Protein AF-A0A945ADI9-F1 (afdb_monomer_lite)

Structure (mmCIF, N/CA/C/O backbone):
data_AF-A0A945ADI9-F1
#
_entry.id   AF-A0A945ADI9-F1
#
loop_
_atom_site.group_PDB
_atom_site.id
_atom_site.type_symbol
_atom_site.label_atom_id
_atom_site.label_alt_id
_atom_site.label_comp_id
_atom_site.label_asym_id
_atom_site.label_entity_id
_atom_site.label_seq_id
_atom_site.pdbx_PDB_ins_code
_atom_site.Cartn_x
_atom_site.Cartn_y
_atom_site.Cartn_z
_atom_site.occupancy
_atom_site.B_iso_or_equiv
_atom_site.auth_seq_id
_atom_site.auth_comp_id
_atom_site.auth_asym_id
_atom_site.auth_atom_id
_atom_site.pdbx_PDB_model_num
ATOM 1 N N . MET A 1 1 ? -29.373 53.186 -39.358 1.00 46.53 1 MET A N 1
ATOM 2 C CA . MET A 1 1 ? -29.643 52.635 -38.015 1.00 46.53 1 MET A CA 1
ATOM 3 C C . MET A 1 1 ? -30.069 51.194 -38.205 1.00 46.53 1 MET A C 1
ATOM 5 O O . MET A 1 1 ? -31.131 50.970 -38.764 1.00 46.53 1 MET A O 1
ATOM 9 N N . ALA A 1 2 ? -29.208 50.243 -37.861 1.00 41.69 2 ALA A N 1
ATOM 10 C CA . ALA A 1 2 ? -29.572 48.837 -37.765 1.00 41.69 2 ALA A CA 1
ATOM 11 C C . ALA A 1 2 ? -28.699 48.228 -36.666 1.00 41.69 2 ALA A C 1
ATOM 13 O O . ALA A 1 2 ? -27.479 48.149 -36.809 1.00 41.69 2 ALA A O 1
ATOM 14 N N . ASP A 1 3 ? -29.348 47.918 -35.549 1.00 47.81 3 ASP A N 1
ATOM 15 C CA . ASP A 1 3 ? -28.824 47.193 -34.400 1.00 47.81 3 ASP A CA 1
ATOM 16 C C . ASP A 1 3 ? -28.129 45.891 -34.820 1.00 47.81 3 ASP A C 1
ATOM 18 O O . ASP A 1 3 ? -28.728 45.025 -35.459 1.00 47.81 3 ASP A O 1
ATOM 22 N N . HIS A 1 4 ? -26.869 45.730 -34.417 1.00 47.22 4 HIS A N 1
ATOM 23 C CA . HIS A 1 4 ? -26.206 44.429 -34.401 1.00 47.22 4 HIS A CA 1
ATOM 24 C C . HIS A 1 4 ? -26.460 43.759 -33.043 1.00 47.22 4 HIS A C 1
ATOM 26 O O . HIS A 1 4 ? -26.039 44.309 -32.023 1.00 47.22 4 HIS A O 1
ATOM 32 N N . PRO A 1 5 ? -27.079 42.566 -32.983 1.00 52.75 5 PRO A N 1
ATOM 33 C CA . PRO A 1 5 ? -27.176 41.834 -31.734 1.00 52.75 5 PRO A CA 1
ATOM 34 C C . PRO A 1 5 ? -25.831 41.166 -31.423 1.00 52.75 5 PRO A C 1
ATOM 36 O O . PRO A 1 5 ? -25.271 40.413 -32.222 1.00 52.75 5 PRO A O 1
ATOM 39 N N . ILE A 1 6 ? -25.316 41.453 -30.230 1.00 57.12 6 ILE A N 1
ATOM 40 C CA . ILE A 1 6 ? -24.141 40.817 -29.636 1.00 57.12 6 ILE A CA 1
ATOM 41 C C . ILE A 1 6 ? -24.484 39.340 -29.406 1.00 57.12 6 ILE A C 1
ATOM 43 O O . ILE A 1 6 ? -25.227 39.010 -28.484 1.00 57.12 6 ILE A O 1
ATOM 47 N N . MET A 1 7 ? -23.956 38.436 -30.239 1.00 51.59 7 MET A N 1
ATOM 48 C CA . MET A 1 7 ? -24.021 37.001 -29.954 1.00 51.59 7 MET A CA 1
ATOM 49 C C . MET A 1 7 ? -23.151 36.713 -28.729 1.00 51.59 7 MET A C 1
ATOM 51 O O . MET A 1 7 ? -21.919 36.722 -28.793 1.00 51.59 7 MET A O 1
ATOM 55 N N . SER A 1 8 ? -23.807 36.484 -27.595 1.00 54.66 8 SER A N 1
ATOM 56 C CA . SER A 1 8 ? -23.179 35.999 -26.377 1.00 54.66 8 SER A CA 1
ATOM 57 C C . SER A 1 8 ? -22.519 34.649 -26.664 1.00 54.66 8 SER A C 1
ATOM 59 O O . SER A 1 8 ? -23.162 33.670 -27.042 1.00 54.66 8 SER A O 1
ATOM 61 N N . LYS A 1 9 ? -21.192 34.595 -26.516 1.00 57.75 9 LYS A N 1
ATOM 62 C CA . LYS A 1 9 ? -20.436 33.343 -26.560 1.00 57.75 9 LYS A CA 1
ATOM 63 C C . LYS A 1 9 ? -20.842 32.515 -25.343 1.00 57.75 9 LYS A C 1
ATOM 65 O O . LYS A 1 9 ? -20.362 32.765 -24.242 1.00 57.75 9 LYS A O 1
ATOM 70 N N . ILE A 1 10 ? -21.745 31.558 -25.535 1.00 61.31 10 ILE A N 1
ATOM 71 C CA . ILE A 1 10 ? -22.061 30.552 -24.519 1.00 61.31 10 ILE A CA 1
ATOM 72 C C . ILE A 1 10 ? -20.763 29.770 -24.260 1.00 61.31 10 ILE A C 1
ATOM 74 O O . ILE A 1 10 ? -20.208 29.208 -25.210 1.00 61.31 10 ILE A O 1
ATOM 78 N N . PRO A 1 11 ? -20.229 29.730 -23.025 1.00 57.66 11 PRO A N 1
ATOM 79 C CA . PRO A 1 11 ? -19.068 28.908 -22.737 1.00 57.66 11 PRO A CA 1
ATOM 80 C C . PRO A 1 11 ? -19.504 27.445 -22.831 1.00 57.66 11 PRO A C 1
ATOM 82 O O . PRO A 1 11 ? -20.253 26.949 -21.990 1.00 57.66 11 PRO A O 1
ATOM 85 N N . LEU A 1 12 ? -19.061 26.758 -23.885 1.00 59.19 12 LEU A N 1
ATOM 86 C CA . LEU A 1 12 ? -19.217 25.315 -24.019 1.00 59.19 12 LEU A CA 1
ATOM 87 C C . LEU A 1 12 ? -18.437 24.659 -22.878 1.00 59.19 12 LEU A C 1
ATOM 89 O O . LEU A 1 12 ? -17.208 24.580 -22.911 1.00 59.19 12 LEU A O 1
ATOM 93 N N . LYS A 1 13 ? -19.157 24.231 -21.836 1.00 60.00 13 LYS A N 1
ATOM 94 C CA . LYS A 1 13 ? -18.590 23.403 -20.773 1.00 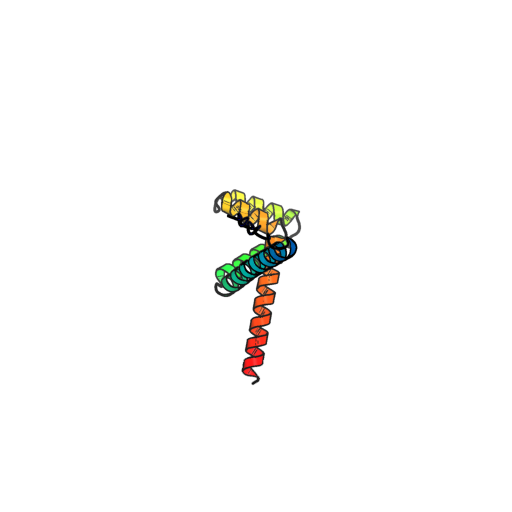60.00 13 LYS A CA 1
ATOM 95 C C . LYS A 1 13 ? -18.016 22.148 -21.446 1.00 60.00 13 LYS A C 1
ATOM 97 O O . LYS A 1 13 ? -18.730 21.538 -22.246 1.00 60.00 13 LYS A O 1
ATOM 102 N N . PRO A 1 14 ? -16.745 21.786 -21.194 1.00 62.12 14 PRO A N 1
ATOM 103 C CA . PRO A 1 14 ? -16.162 20.598 -21.799 1.00 62.12 14 PRO A CA 1
ATOM 104 C C . PRO A 1 14 ? -17.040 19.378 -21.485 1.00 62.12 14 PRO A C 1
ATOM 106 O O . PRO A 1 14 ? -17.615 19.314 -20.393 1.00 62.12 14 PRO A O 1
ATOM 109 N N . PRO A 1 15 ? -17.179 18.432 -22.432 1.00 64.31 15 PRO A N 1
ATOM 110 C CA . PRO A 1 15 ? -18.014 17.256 -22.231 1.00 64.31 15 PRO A CA 1
ATOM 111 C C . PRO A 1 15 ? -17.558 16.528 -20.966 1.00 64.31 15 PRO A C 1
ATOM 113 O O . PRO A 1 15 ? -16.359 16.341 -20.752 1.00 64.31 15 PRO A O 1
ATOM 116 N N . THR A 1 16 ? -18.513 16.141 -20.120 1.00 73.12 16 THR A N 1
ATOM 117 C CA . THR A 1 16 ? -18.281 15.595 -18.771 1.00 73.12 16 THR A CA 1
ATOM 118 C C . THR A 1 16 ? -17.240 14.472 -18.782 1.00 73.12 16 THR A C 1
ATOM 120 O O . THR A 1 16 ? -16.277 14.523 -18.027 1.00 73.12 16 THR A O 1
ATOM 123 N N . PHE A 1 17 ? -17.318 13.588 -19.782 1.00 73.19 17 PHE A N 1
ATOM 124 C CA . PHE A 1 17 ? -16.363 12.504 -20.023 1.00 73.19 17 PHE A CA 1
ATOM 125 C C . PHE A 1 17 ? -14.893 12.956 -20.125 1.00 73.19 17 PHE A C 1
ATOM 127 O O . PHE A 1 17 ? -14.008 12.332 -19.549 1.00 73.19 17 PHE A O 1
ATOM 134 N N . MET A 1 18 ? -14.599 14.056 -20.831 1.00 73.38 18 MET A N 1
ATOM 135 C CA . MET A 1 18 ? -13.223 14.568 -20.937 1.00 73.38 18 MET A CA 1
ATOM 136 C C . MET A 1 18 ? -12.705 15.129 -19.610 1.00 73.38 18 MET A C 1
ATOM 138 O O . MET A 1 18 ? -11.494 15.160 -19.387 1.00 73.38 18 MET A O 1
ATOM 142 N N . THR A 1 19 ? -13.610 15.594 -18.749 1.00 75.75 19 THR A N 1
ATOM 143 C CA . THR A 1 19 ? -13.265 16.078 -17.409 1.00 75.75 19 THR A CA 1
ATOM 144 C C . THR A 1 19 ? -12.967 14.891 -16.492 1.00 75.75 19 THR A C 1
ATOM 146 O O . THR A 1 19 ? -11.912 14.873 -15.866 1.00 75.75 19 THR A O 1
ATOM 149 N N . ASP A 1 20 ? -13.799 13.847 -16.535 1.00 82.94 20 ASP A N 1
ATOM 150 C CA . ASP A 1 20 ? -13.620 12.622 -15.742 1.00 82.94 20 ASP A CA 1
ATOM 151 C C . ASP A 1 20 ? -12.306 11.899 -16.085 1.00 82.94 20 ASP A C 1
ATOM 153 O O . ASP A 1 20 ? -11.51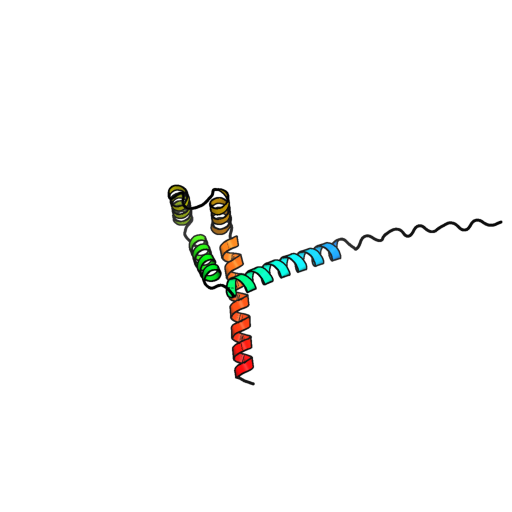2 11.578 -15.200 1.00 82.94 20 ASP A O 1
ATOM 157 N N . VAL A 1 21 ? -12.006 11.736 -17.381 1.00 84.62 21 VAL A N 1
ATOM 158 C CA . VAL A 1 21 ? -10.747 11.120 -17.839 1.00 84.62 21 VAL A CA 1
ATOM 159 C C . VAL A 1 21 ? -9.530 11.937 -17.397 1.00 84.62 21 VAL A C 1
ATOM 161 O O . VAL A 1 21 ? -8.511 11.374 -16.995 1.00 84.62 21 VAL A O 1
ATOM 164 N N . ARG A 1 22 ? -9.606 13.271 -17.455 1.00 84.81 22 ARG A N 1
ATOM 165 C CA . ARG A 1 22 ? -8.515 14.146 -17.003 1.00 84.81 22 ARG A CA 1
ATOM 166 C C . ARG A 1 22 ? -8.258 13.978 -15.508 1.00 84.81 22 ARG A C 1
ATOM 168 O O . ARG A 1 22 ? -7.097 13.882 -15.106 1.00 84.81 22 ARG A O 1
ATOM 175 N N . ASP A 1 23 ? -9.316 13.952 -14.708 1.00 86.94 23 ASP A N 1
ATOM 176 C CA . ASP A 1 23 ? -9.213 13.812 -13.259 1.00 86.94 23 ASP A CA 1
ATOM 177 C C . ASP A 1 23 ? -8.662 12.432 -12.876 1.00 86.94 23 ASP A C 1
ATOM 179 O O . ASP A 1 23 ? -7.784 12.337 -12.015 1.00 86.94 23 ASP A O 1
ATOM 183 N N . ASP A 1 24 ? -9.063 11.376 -13.586 1.00 87.00 24 ASP A N 1
ATOM 184 C CA . ASP A 1 24 ? -8.491 10.035 -13.433 1.00 87.00 24 ASP A CA 1
ATOM 185 C C . ASP A 1 24 ? -6.999 9.989 -13.755 1.00 87.00 24 ASP A C 1
ATOM 187 O O . ASP A 1 24 ? -6.208 9.428 -12.992 1.00 87.00 24 ASP A O 1
ATOM 191 N N . LEU A 1 25 ? -6.584 10.601 -14.866 1.00 83.50 25 LEU A N 1
ATOM 192 C CA . LEU A 1 25 ? -5.171 10.676 -15.238 1.00 83.50 25 LEU A CA 1
ATOM 193 C C . LEU A 1 25 ? -4.358 11.464 -14.208 1.00 83.50 25 LEU A C 1
ATOM 195 O O . LEU A 1 25 ? -3.230 11.080 -13.892 1.00 83.50 25 LEU A O 1
ATOM 199 N N . LYS A 1 26 ? -4.926 12.538 -13.649 1.00 87.69 26 LYS A N 1
ATOM 200 C CA . LYS A 1 26 ? -4.274 13.320 -12.596 1.00 87.69 26 LYS A CA 1
ATOM 201 C C . LYS A 1 26 ? -4.091 12.491 -11.322 1.00 87.69 26 LYS A C 1
ATOM 203 O O . LYS A 1 26 ? -2.969 12.421 -10.823 1.00 87.69 26 LYS A O 1
ATOM 208 N N . ARG A 1 27 ? -5.136 11.793 -10.862 1.00 88.12 27 ARG A N 1
ATOM 209 C CA . ARG A 1 27 ? -5.063 10.873 -9.711 1.00 88.12 27 ARG A CA 1
ATOM 210 C C . ARG A 1 27 ? -4.020 9.775 -9.922 1.00 88.12 27 ARG A C 1
ATOM 212 O O . ARG A 1 27 ? -3.190 9.528 -9.051 1.00 88.12 27 ARG A O 1
ATOM 219 N N . LYS A 1 28 ? -4.002 9.155 -11.106 1.00 87.94 28 LYS A N 1
ATOM 220 C CA . LYS A 1 28 ? -2.998 8.138 -11.467 1.00 87.94 28 LYS A CA 1
ATOM 221 C C . LYS A 1 28 ? -1.575 8.698 -11.449 1.00 87.94 28 LYS A C 1
ATOM 223 O O . LYS A 1 28 ? -0.670 8.043 -10.941 1.00 87.94 28 LYS A O 1
ATOM 228 N N . LYS A 1 29 ? -1.370 9.919 -11.952 1.00 89.12 29 LYS A N 1
ATOM 229 C CA . LYS A 1 29 ? -0.067 10.598 -11.910 1.00 89.12 29 LYS A CA 1
ATOM 230 C C . LYS A 1 29 ? 0.391 10.870 -10.475 1.00 89.12 29 LYS A C 1
ATOM 232 O O . LYS A 1 29 ? 1.572 10.707 -10.173 1.00 89.12 29 LYS A O 1
ATOM 237 N N . GLU A 1 30 ? -0.518 11.282 -9.598 1.00 91.56 30 GLU A N 1
ATOM 238 C CA . GLU A 1 30 ? -0.225 11.512 -8.179 1.00 91.56 30 GLU A CA 1
ATOM 239 C C . GLU A 1 30 ? 0.165 10.209 -7.466 1.00 91.56 30 GLU A C 1
ATOM 241 O O . GLU A 1 30 ? 1.174 10.188 -6.757 1.00 91.56 30 GLU A O 1
ATOM 246 N N . LEU A 1 31 ? -0.554 9.112 -7.731 1.00 89.75 31 LEU A N 1
ATOM 247 C CA . LEU A 1 31 ? -0.219 7.776 -7.224 1.00 89.75 31 LEU A CA 1
ATOM 248 C C . LEU A 1 31 ? 1.148 7.295 -7.718 1.00 89.75 31 LEU A C 1
ATOM 250 O O . LEU A 1 31 ? 1.970 6.859 -6.916 1.00 89.75 31 LEU A O 1
ATOM 254 N N . LEU A 1 32 ? 1.432 7.440 -9.013 1.00 91.38 32 LEU A N 1
ATOM 255 C CA . LEU A 1 32 ? 2.733 7.079 -9.579 1.00 91.38 32 LEU A CA 1
ATOM 256 C C . LEU A 1 32 ? 3.867 7.909 -8.959 1.00 91.38 32 LEU A C 1
ATOM 258 O O . LEU A 1 32 ? 4.920 7.380 -8.620 1.00 91.38 32 LEU A O 1
ATOM 262 N N . SER A 1 33 ? 3.646 9.210 -8.756 1.00 93.00 33 SER A N 1
ATOM 263 C CA . SER A 1 33 ? 4.604 10.085 -8.073 1.00 93.00 33 SER A CA 1
ATOM 264 C C . SER A 1 33 ? 4.836 9.668 -6.616 1.00 93.00 33 SER A C 1
ATOM 266 O O . SER A 1 33 ? 5.966 9.707 -6.126 1.00 93.00 33 SER A O 1
ATOM 268 N N . ALA A 1 34 ? 3.790 9.245 -5.903 1.00 92.12 34 ALA A N 1
ATOM 269 C CA . ALA A 1 34 ? 3.923 8.687 -4.559 1.00 92.12 34 ALA A CA 1
ATOM 270 C C . ALA A 1 34 ? 4.727 7.377 -4.560 1.00 92.12 34 ALA A C 1
ATOM 272 O O . ALA A 1 34 ? 5.641 7.242 -3.749 1.00 92.12 34 ALA A O 1
ATOM 273 N N . ALA A 1 35 ? 4.466 6.469 -5.502 1.00 93.19 35 ALA A N 1
ATOM 274 C CA . ALA A 1 35 ? 5.219 5.224 -5.641 1.00 93.19 35 ALA A CA 1
ATOM 275 C C . ALA A 1 35 ? 6.706 5.478 -5.948 1.00 93.19 35 ALA A C 1
ATOM 277 O O . ALA A 1 35 ? 7.584 4.919 -5.297 1.00 93.19 35 ALA A O 1
ATOM 278 N N . CYS A 1 36 ? 7.007 6.405 -6.863 1.00 92.50 36 CYS A N 1
ATOM 279 C CA . CYS A 1 36 ? 8.379 6.817 -7.165 1.00 92.50 36 CYS A CA 1
ATOM 280 C C . CYS A 1 36 ? 9.114 7.386 -5.942 1.00 92.50 36 CYS A C 1
ATOM 282 O O . CYS A 1 36 ? 10.293 7.094 -5.759 1.00 92.50 36 CYS A O 1
ATOM 284 N N . ARG A 1 37 ? 8.433 8.191 -5.114 1.00 93.12 37 ARG A N 1
ATOM 285 C CA . ARG A 1 37 ? 8.999 8.720 -3.861 1.00 93.12 37 ARG A CA 1
ATOM 286 C C . ARG A 1 37 ? 9.218 7.618 -2.829 1.00 93.12 37 ARG A C 1
ATOM 288 O O . ARG A 1 37 ? 10.254 7.616 -2.180 1.00 93.12 37 ARG A O 1
ATOM 295 N N . CYS A 1 38 ? 8.282 6.677 -2.725 1.00 94.12 38 CYS A N 1
ATOM 296 C CA . CYS A 1 38 ? 8.403 5.509 -1.855 1.00 94.12 38 CYS A CA 1
ATOM 297 C C . CYS A 1 38 ? 9.637 4.668 -2.215 1.00 94.12 38 CYS A C 1
ATOM 299 O O . CYS A 1 38 ? 10.392 4.297 -1.329 1.00 94.12 38 CYS A O 1
ATOM 301 N N . LEU A 1 39 ? 9.897 4.438 -3.508 1.00 92.75 39 LEU A N 1
ATOM 302 C CA . LEU A 1 39 ? 11.092 3.713 -3.965 1.00 92.75 39 LEU A CA 1
ATOM 303 C C . LEU A 1 39 ? 12.404 4.471 -3.739 1.00 92.75 39 LEU A C 1
ATOM 305 O O . LEU A 1 39 ? 13.452 3.845 -3.629 1.00 92.75 39 LEU A O 1
ATOM 309 N N . ALA A 1 40 ? 12.364 5.803 -3.711 1.00 92.25 40 ALA A N 1
ATOM 310 C CA . ALA A 1 40 ? 13.553 6.620 -3.488 1.00 92.25 40 ALA A CA 1
ATOM 311 C C . ALA A 1 40 ? 13.993 6.656 -2.011 1.00 92.25 40 ALA A C 1
ATOM 313 O O . ALA A 1 40 ? 15.132 7.025 -1.736 1.00 92.25 40 ALA A O 1
ATOM 314 N N . ASP A 1 41 ? 13.113 6.286 -1.074 1.00 93.69 41 ASP A N 1
ATOM 315 C CA . ASP A 1 41 ? 13.404 6.220 0.358 1.00 93.69 41 ASP A CA 1
ATOM 316 C C . ASP A 1 41 ? 13.211 4.797 0.895 1.00 93.69 41 ASP A C 1
ATOM 318 O O . ASP A 1 41 ? 12.095 4.293 1.032 1.00 93.69 41 ASP A O 1
ATOM 322 N N . GLU A 1 42 ? 14.318 4.161 1.275 1.00 91.69 42 GLU A N 1
ATOM 323 C CA . GLU A 1 42 ? 14.322 2.792 1.787 1.00 91.69 42 GLU A CA 1
ATOM 324 C C . GLU A 1 42 ? 13.419 2.619 3.019 1.00 91.69 42 GLU A C 1
ATOM 326 O O . GLU A 1 42 ? 12.771 1.579 3.173 1.00 91.69 42 GLU A O 1
ATOM 331 N N . ARG A 1 43 ? 13.336 3.633 3.892 1.00 92.69 43 ARG A N 1
ATOM 332 C CA . ARG A 1 43 ? 12.492 3.561 5.095 1.00 92.69 43 ARG A CA 1
ATOM 333 C C . ARG A 1 43 ? 11.018 3.519 4.722 1.00 92.69 43 ARG A C 1
ATOM 335 O O . ARG A 1 43 ? 10.298 2.652 5.214 1.00 92.69 43 ARG A O 1
ATOM 342 N N . SER A 1 44 ? 10.594 4.403 3.821 1.00 91.88 44 SER A N 1
ATOM 343 C CA . SER A 1 44 ? 9.239 4.407 3.267 1.00 91.88 44 SER A CA 1
ATOM 344 C C . SER A 1 44 ? 8.896 3.078 2.597 1.00 91.88 44 SER A C 1
ATOM 346 O O . SER A 1 44 ? 7.831 2.519 2.859 1.00 91.88 44 SER A O 1
ATOM 348 N N . TYR A 1 45 ? 9.800 2.530 1.781 1.00 91.50 45 TYR A N 1
ATOM 349 C CA . TYR A 1 45 ? 9.583 1.235 1.137 1.00 91.50 45 TYR A CA 1
ATOM 350 C C . TYR A 1 45 ? 9.382 0.109 2.163 1.00 91.50 45 TYR A C 1
ATOM 352 O O . TYR A 1 45 ? 8.388 -0.617 2.102 1.00 91.50 45 TYR A O 1
ATOM 360 N N . ARG A 1 46 ? 10.278 -0.004 3.155 1.00 93.94 46 ARG A N 1
ATOM 361 C CA . ARG A 1 46 ? 10.172 -1.011 4.226 1.00 93.94 46 ARG A CA 1
ATOM 362 C C . ARG A 1 46 ? 8.891 -0.851 5.041 1.00 93.94 46 ARG A C 1
ATOM 364 O O . ARG A 1 46 ? 8.241 -1.847 5.345 1.00 93.94 46 ARG A O 1
ATOM 371 N N . PHE A 1 47 ? 8.496 0.380 5.350 1.00 92.06 47 PHE A N 1
ATOM 372 C CA . PHE A 1 47 ? 7.247 0.657 6.053 1.00 92.06 47 PHE A CA 1
ATOM 373 C C . PHE A 1 47 ? 6.032 0.092 5.302 1.00 92.06 47 PHE A C 1
ATOM 375 O O . PHE A 1 47 ? 5.234 -0.641 5.885 1.00 92.06 47 PHE A O 1
ATOM 382 N N . PHE A 1 48 ? 5.928 0.332 3.991 1.00 92.38 48 PHE A N 1
ATOM 383 C CA . PHE A 1 48 ? 4.838 -0.229 3.189 1.00 92.38 48 PHE A CA 1
ATOM 384 C C . PHE A 1 48 ? 4.954 -1.743 2.963 1.00 92.38 48 PHE A C 1
ATOM 386 O O . PHE A 1 48 ? 3.922 -2.402 2.838 1.00 92.38 48 PHE A O 1
ATOM 393 N N . CYS A 1 49 ? 6.160 -2.329 2.981 1.00 93.69 49 CYS A N 1
ATOM 394 C CA . CYS A 1 49 ? 6.308 -3.787 3.075 1.00 93.69 49 CYS A CA 1
ATOM 395 C C . CYS A 1 49 ? 5.642 -4.319 4.349 1.00 93.69 49 CYS A C 1
ATOM 397 O O . CYS A 1 49 ? 4.850 -5.252 4.273 1.00 93.69 49 CYS A O 1
ATOM 399 N N . HIS A 1 50 ? 5.926 -3.714 5.506 1.00 94.25 50 HIS A N 1
ATOM 400 C CA . HIS A 1 50 ? 5.349 -4.145 6.780 1.00 94.25 50 HIS A CA 1
ATOM 401 C C . HIS A 1 50 ? 3.830 -3.967 6.817 1.00 94.25 50 HIS A C 1
ATOM 403 O O . HIS A 1 50 ? 3.130 -4.894 7.218 1.00 94.25 50 HIS A O 1
ATOM 409 N N . LEU A 1 51 ? 3.310 -2.830 6.342 1.00 93.06 51 LEU A N 1
ATOM 410 C CA . LEU A 1 51 ? 1.864 -2.610 6.266 1.00 93.06 51 LEU A CA 1
ATOM 411 C C . LEU A 1 51 ? 1.171 -3.590 5.313 1.00 93.06 51 LEU A C 1
ATOM 413 O O . LEU A 1 51 ? 0.103 -4.096 5.641 1.00 93.06 51 LEU A O 1
ATOM 417 N N . SER A 1 52 ? 1.769 -3.882 4.154 1.00 94.44 52 SER A N 1
ATOM 418 C CA . SER A 1 52 ? 1.223 -4.873 3.220 1.00 94.44 52 SER A CA 1
ATOM 419 C C . SER A 1 52 ? 1.222 -6.273 3.839 1.00 94.44 52 SER A C 1
ATOM 421 O O . SER A 1 52 ? 0.215 -6.976 3.775 1.00 94.44 52 SER A O 1
ATOM 423 N N . SER A 1 53 ? 2.302 -6.671 4.518 1.00 93.75 53 SER A N 1
ATOM 424 C CA . SER A 1 53 ? 2.342 -7.939 5.255 1.00 93.75 53 SER A CA 1
ATOM 425 C C . SER A 1 53 ? 1.266 -8.001 6.340 1.00 93.75 53 SER A C 1
ATOM 427 O O . SER A 1 53 ? 0.564 -9.003 6.426 1.00 93.75 53 SER A O 1
ATOM 429 N N . ALA A 1 54 ? 1.085 -6.923 7.109 1.00 92.94 54 ALA A N 1
ATOM 430 C CA . ALA A 1 54 ? 0.042 -6.825 8.128 1.00 92.94 54 ALA A CA 1
ATOM 431 C C . ALA A 1 54 ? -1.375 -6.911 7.533 1.00 92.94 54 ALA A C 1
ATOM 433 O O . ALA A 1 54 ? -2.244 -7.562 8.106 1.00 92.94 54 ALA A O 1
ATOM 434 N N . ALA A 1 55 ? -1.609 -6.304 6.366 1.00 92.19 55 ALA A N 1
ATOM 435 C CA . ALA A 1 55 ? -2.895 -6.378 5.672 1.00 92.19 55 ALA A CA 1
ATOM 436 C C . ALA A 1 55 ? -3.242 -7.812 5.228 1.00 92.19 55 ALA A C 1
ATOM 438 O O . ALA A 1 55 ? -4.407 -8.204 5.281 1.00 92.19 55 ALA A O 1
ATOM 439 N N . ASN A 1 56 ? -2.238 -8.615 4.851 1.00 92.31 56 ASN A N 1
ATOM 440 C CA . ASN A 1 56 ? -2.425 -10.012 4.439 1.00 92.31 56 ASN A CA 1
ATOM 441 C C . ASN A 1 56 ? -2.559 -11.005 5.615 1.00 92.31 56 ASN A C 1
ATOM 443 O O . ASN A 1 56 ? -2.759 -12.194 5.366 1.00 92.31 56 ASN A O 1
ATOM 447 N N . LEU A 1 57 ? -2.439 -10.561 6.873 1.00 93.00 57 LEU A N 1
ATOM 448 C CA . LEU A 1 57 ? -2.674 -11.428 8.033 1.00 93.00 57 LEU A CA 1
ATOM 449 C C . LEU A 1 57 ? -4.150 -11.864 8.115 1.00 93.00 57 LEU A C 1
ATOM 451 O O . LEU A 1 57 ? -5.035 -11.135 7.646 1.00 93.00 57 LEU A O 1
ATOM 455 N N . PRO A 1 58 ? -4.445 -13.016 8.748 1.00 93.88 58 PRO A N 1
ATOM 456 C CA . PRO A 1 58 ? -5.806 -13.382 9.127 1.00 93.88 58 PRO A CA 1
ATOM 457 C C . PRO A 1 58 ? -6.481 -12.273 9.943 1.00 93.88 58 PRO A C 1
ATOM 459 O O . PRO A 1 58 ? -5.823 -11.534 10.672 1.00 93.88 58 PRO A O 1
ATOM 462 N N . GLU A 1 59 ? -7.803 -12.153 9.832 1.00 91.56 59 GLU A N 1
ATOM 463 C CA . GLU A 1 59 ? -8.558 -11.042 10.428 1.00 91.56 59 GLU A CA 1
ATOM 464 C C . GLU A 1 59 ? -8.354 -10.904 11.943 1.00 91.56 59 GLU A C 1
ATOM 466 O O . GLU A 1 59 ? -8.158 -9.791 12.433 1.00 91.56 59 GLU A O 1
ATOM 471 N N . GLU A 1 60 ? -8.337 -12.023 12.668 1.00 92.81 60 GLU A N 1
ATOM 472 C CA . GLU A 1 60 ? -8.113 -12.043 14.117 1.00 92.81 60 GLU A CA 1
ATOM 473 C C . GLU A 1 60 ? -6.711 -11.530 14.481 1.00 92.81 60 GLU A C 1
ATOM 475 O O . GLU A 1 60 ? -6.565 -10.670 15.350 1.00 92.81 60 GLU A O 1
ATOM 480 N N . GLU A 1 61 ? -5.680 -11.987 13.765 1.00 93.75 61 GLU A N 1
ATOM 481 C CA . GLU A 1 61 ? -4.290 -11.561 13.975 1.00 93.75 61 GLU A CA 1
ATOM 482 C C . GLU A 1 61 ? -4.089 -10.086 13.619 1.00 93.75 61 GLU A C 1
ATOM 484 O O . GLU A 1 61 ? -3.438 -9.338 14.350 1.00 93.75 61 GLU A O 1
ATOM 489 N N . ARG A 1 62 ? -4.691 -9.647 12.511 1.00 93.38 62 ARG A N 1
ATOM 490 C CA . ARG A 1 62 ? -4.648 -8.258 12.055 1.00 93.38 62 ARG A CA 1
ATOM 491 C C . ARG A 1 62 ? -5.310 -7.320 13.060 1.00 93.38 62 ARG A C 1
ATOM 493 O O . ARG A 1 62 ? -4.770 -6.254 13.340 1.00 93.38 62 ARG A O 1
ATOM 500 N N . THR A 1 63 ? -6.456 -7.713 13.610 1.00 91.69 63 THR A N 1
ATOM 501 C CA . THR A 1 63 ? -7.164 -6.927 14.629 1.00 91.69 63 THR A CA 1
ATOM 502 C C . THR A 1 63 ? -6.341 -6.852 15.912 1.00 91.69 63 THR A C 1
ATOM 504 O O . THR A 1 63 ? -6.075 -5.756 16.398 1.00 91.69 63 THR A O 1
ATOM 507 N N . GLY A 1 64 ? -5.818 -7.988 16.384 1.00 93.00 64 GLY A N 1
ATOM 508 C CA . GLY A 1 64 ? -4.960 -8.028 17.569 1.00 93.00 64 GLY A CA 1
ATOM 509 C C . GLY A 1 64 ? -3.686 -7.185 17.433 1.00 93.00 64 GLY A C 1
ATOM 510 O O . GLY A 1 64 ? -3.266 -6.548 18.397 1.00 93.00 64 GLY A O 1
ATOM 511 N N . LEU A 1 65 ? -3.086 -7.124 16.240 1.00 91.81 65 LEU A N 1
ATOM 512 C CA . LEU A 1 65 ? -1.952 -6.238 15.956 1.00 91.81 65 LEU A CA 1
ATOM 513 C C . LEU A 1 65 ? -2.337 -4.755 16.089 1.00 91.81 65 LEU A C 1
ATOM 515 O O . LEU A 1 65 ? -1.589 -3.971 16.671 1.00 91.81 65 LEU A O 1
ATOM 519 N N . LEU A 1 66 ? -3.488 -4.358 15.543 1.00 91.81 66 LEU A N 1
ATOM 520 C CA . LEU A 1 66 ? -3.952 -2.968 15.595 1.00 91.81 66 LEU A CA 1
ATOM 521 C C . LEU A 1 66 ? -4.308 -2.535 17.022 1.00 91.81 66 LEU A C 1
ATOM 523 O O . LEU A 1 66 ? -4.010 -1.399 17.391 1.00 91.81 66 LEU A O 1
ATOM 527 N N . ASP A 1 67 ? -4.873 -3.438 17.821 1.00 92.06 67 ASP A N 1
ATOM 528 C CA . ASP A 1 67 ? -5.155 -3.194 19.237 1.00 92.06 67 ASP A CA 1
ATOM 529 C C . ASP A 1 67 ? -3.854 -3.024 20.035 1.00 92.06 67 ASP A C 1
ATOM 531 O O . ASP A 1 67 ? -3.732 -2.108 20.849 1.00 92.06 67 ASP A O 1
ATOM 535 N N . GLN A 1 68 ? -2.829 -3.839 19.757 1.00 92.00 68 GLN A N 1
ATOM 536 C CA . GLN A 1 68 ? -1.509 -3.671 20.374 1.00 92.00 68 GLN A CA 1
ATOM 537 C C . GLN A 1 68 ? -0.911 -2.294 20.057 1.00 92.00 68 GLN A C 1
ATOM 539 O O . GLN A 1 68 ? -0.473 -1.597 20.973 1.00 92.00 68 GLN A O 1
ATOM 544 N N . LEU A 1 69 ? -0.957 -1.859 18.793 1.00 89.94 69 LEU A N 1
ATOM 545 C CA . LEU A 1 69 ? -0.463 -0.535 18.389 1.00 89.94 69 LEU A CA 1
ATOM 546 C C . LEU A 1 69 ? -1.195 0.611 19.101 1.00 89.94 69 LEU A C 1
ATOM 548 O O . LEU A 1 69 ? -0.576 1.618 19.440 1.00 89.94 69 LEU A O 1
ATOM 552 N N . GLU A 1 70 ? -2.493 0.453 19.356 1.00 89.19 70 GLU A N 1
ATOM 553 C CA . GLU A 1 70 ? -3.286 1.416 20.121 1.00 89.19 70 GLU A CA 1
ATOM 554 C C . GLU A 1 70 ? -2.849 1.477 21.589 1.00 89.19 70 GLU A C 1
ATOM 556 O O . GLU A 1 70 ? -2.684 2.563 22.144 1.00 89.19 70 GLU A O 1
ATOM 561 N N . THR A 1 71 ? -2.578 0.323 22.206 1.00 89.81 71 THR A N 1
ATOM 562 C CA . THR A 1 71 ? -2.138 0.259 23.611 1.00 89.81 71 THR A CA 1
ATOM 563 C C . THR A 1 71 ? -0.724 0.788 23.850 1.00 89.81 71 THR A C 1
ATOM 565 O O . THR A 1 71 ? -0.424 1.232 24.958 1.00 89.81 71 THR A O 1
ATOM 568 N N . MET A 1 72 ? 0.145 0.775 22.834 1.00 86.38 72 MET A N 1
ATOM 569 C CA . MET A 1 72 ? 1.524 1.262 22.952 1.00 86.38 72 MET A CA 1
ATOM 570 C C . MET A 1 72 ? 1.621 2.795 23.044 1.00 86.38 72 MET A C 1
ATOM 572 O O . MET A 1 72 ? 2.654 3.302 23.469 1.00 86.38 72 MET A O 1
ATOM 576 N N . ALA A 1 73 ? 0.563 3.536 22.680 1.00 78.88 73 ALA A N 1
ATOM 577 C CA . ALA A 1 73 ? 0.496 5.005 22.725 1.00 78.88 73 ALA A CA 1
ATOM 578 C C . ALA A 1 73 ? 1.656 5.739 22.005 1.00 78.88 73 ALA A C 1
ATOM 580 O O . ALA A 1 73 ? 1.940 6.901 22.293 1.00 78.88 73 ALA A O 1
ATOM 581 N N . GLU A 1 74 ? 2.318 5.074 21.052 1.00 88.12 74 GLU A N 1
ATOM 582 C CA . GLU A 1 74 ? 3.431 5.633 20.266 1.00 88.12 74 GLU A CA 1
ATOM 583 C C . GLU A 1 74 ? 2.962 6.470 19.069 1.00 88.12 74 GLU A C 1
ATOM 585 O O . GLU A 1 74 ? 3.726 7.267 18.527 1.00 88.12 74 GLU A O 1
ATOM 590 N N . TYR A 1 75 ? 1.705 6.296 18.661 1.00 88.44 75 TYR A N 1
ATOM 591 C CA . TYR A 1 75 ? 1.107 6.956 17.506 1.00 88.44 75 TYR A CA 1
ATOM 592 C C . TYR A 1 75 ? 0.038 7.940 17.958 1.00 88.44 75 TYR A C 1
ATOM 594 O O . TYR A 1 75 ? -0.751 7.659 18.861 1.00 88.44 75 TYR A O 1
ATOM 602 N N . THR A 1 76 ? -0.045 9.079 17.277 1.00 92.12 76 THR A N 1
ATOM 603 C CA . THR A 1 76 ? -1.205 9.961 17.423 1.00 92.12 76 THR A CA 1
ATOM 604 C C . THR A 1 76 ? -2.469 9.273 16.898 1.00 92.12 76 THR A C 1
ATOM 606 O O . THR A 1 76 ? -2.404 8.403 16.026 1.00 92.12 76 THR A O 1
ATOM 609 N N . GLU A 1 77 ? -3.650 9.701 17.356 1.00 90.12 77 GLU A N 1
ATOM 610 C CA . GLU A 1 77 ? -4.935 9.163 16.871 1.00 90.12 77 GLU A CA 1
ATOM 611 C C . GLU A 1 77 ? -5.066 9.242 15.341 1.00 90.12 77 GL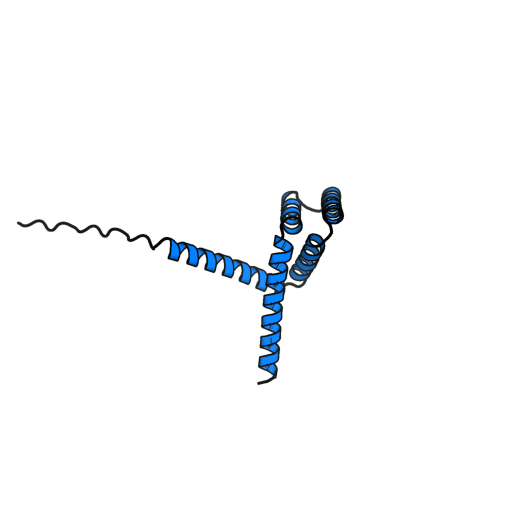U A C 1
ATOM 613 O O . GLU A 1 77 ? -5.611 8.343 14.698 1.00 90.12 77 GLU A O 1
ATOM 618 N N . HIS A 1 78 ? -4.532 10.308 14.738 1.00 92.19 78 HIS A N 1
ATOM 619 C CA . HIS A 1 78 ? -4.560 10.493 13.292 1.00 92.19 78 HIS A CA 1
ATOM 620 C C . HIS A 1 78 ? -3.661 9.485 12.559 1.00 92.19 78 HIS A C 1
ATOM 622 O O . HIS A 1 78 ? -4.068 8.920 11.541 1.00 92.19 78 HIS A O 1
ATOM 628 N N . GLU A 1 79 ? -2.450 9.245 13.066 1.00 91.56 79 GLU A N 1
ATOM 629 C CA . GLU A 1 79 ? -1.518 8.261 12.502 1.00 91.56 79 GLU A CA 1
ATOM 630 C C . GLU A 1 79 ? -2.059 6.843 12.655 1.00 91.56 79 GLU A C 1
ATOM 632 O O . GLU A 1 79 ? -2.118 6.101 11.673 1.00 91.56 79 GLU A O 1
ATOM 637 N N . LEU A 1 80 ? -2.549 6.496 13.847 1.00 92.50 80 LEU A N 1
ATOM 638 C CA . LEU A 1 80 ? -3.161 5.198 14.106 1.00 92.50 80 LEU A CA 1
ATOM 639 C C . LEU A 1 80 ? -4.394 4.981 13.221 1.00 92.50 80 LEU A C 1
ATOM 641 O O . LEU A 1 80 ? -4.545 3.921 12.616 1.00 92.50 80 LEU A O 1
ATOM 645 N N . GLY A 1 81 ? -5.247 5.997 13.065 1.00 91.50 81 GLY A N 1
ATOM 646 C CA . GLY A 1 81 ? -6.393 5.946 12.159 1.00 91.50 81 GLY A CA 1
ATOM 647 C C . GLY A 1 81 ? -5.986 5.756 10.694 1.00 91.50 81 GLY A C 1
ATOM 648 O O . GLY A 1 81 ? -6.645 5.024 9.952 1.00 91.50 81 GLY A O 1
ATOM 649 N N . ALA A 1 82 ? -4.882 6.368 10.256 1.00 91.81 82 ALA A N 1
ATOM 650 C CA . ALA A 1 82 ? -4.337 6.141 8.921 1.00 91.81 82 ALA A CA 1
ATOM 651 C C . ALA A 1 82 ? -3.825 4.702 8.749 1.00 91.81 82 ALA A C 1
ATOM 653 O O . ALA A 1 82 ? -4.173 4.063 7.755 1.00 91.81 82 ALA A O 1
ATOM 654 N N . ILE A 1 83 ? -3.079 4.178 9.724 1.00 91.94 83 ILE A N 1
ATOM 655 C CA . ILE A 1 83 ? -2.577 2.797 9.726 1.00 91.94 83 ILE A CA 1
ATOM 656 C C . ILE A 1 83 ? -3.744 1.804 9.695 1.00 91.94 83 ILE A C 1
ATOM 658 O O . ILE A 1 83 ? -3.782 0.947 8.815 1.00 91.94 83 ILE A O 1
ATOM 662 N N . LYS A 1 84 ? -4.745 1.969 10.572 1.00 92.62 84 LYS A N 1
ATOM 663 C CA . LYS A 1 84 ? -5.954 1.128 10.610 1.00 92.62 84 LYS A CA 1
ATOM 664 C C . LYS A 1 84 ? -6.646 1.092 9.244 1.00 92.62 84 LYS A C 1
ATOM 666 O O . LYS A 1 84 ? -6.932 0.014 8.736 1.00 92.62 84 LYS A O 1
ATOM 671 N N . ARG A 1 85 ? -6.854 2.245 8.595 1.00 92.62 85 ARG A N 1
ATOM 672 C CA . ARG A 1 85 ? -7.464 2.297 7.250 1.00 92.62 85 ARG A CA 1
ATOM 673 C C . ARG A 1 85 ? -6.634 1.589 6.182 1.00 92.62 85 ARG A C 1
ATOM 675 O O . ARG A 1 85 ? -7.212 0.954 5.310 1.00 92.62 85 ARG A O 1
ATOM 682 N N . LEU A 1 86 ? -5.312 1.725 6.234 1.00 91.50 86 LEU A N 1
ATOM 683 C CA . LEU A 1 86 ? -4.400 1.113 5.267 1.00 91.50 86 LEU A CA 1
ATOM 684 C C . LEU A 1 86 ? -4.281 -0.403 5.437 1.00 91.50 86 LEU A C 1
ATOM 686 O O . LEU A 1 86 ? -4.044 -1.093 4.453 1.00 91.50 86 LEU A O 1
ATOM 690 N N . VAL A 1 87 ? -4.404 -0.899 6.666 1.00 91.12 87 VAL A N 1
ATOM 691 C CA . VAL A 1 87 ? -4.284 -2.323 6.996 1.00 91.12 87 VAL A CA 1
ATOM 692 C C . VAL A 1 87 ? -5.621 -3.050 6.832 1.00 91.12 87 VAL A C 1
ATOM 694 O O . VAL A 1 87 ? -5.636 -4.179 6.356 1.00 91.12 87 VAL A O 1
ATOM 697 N N . LEU A 1 88 ? -6.738 -2.417 7.210 1.00 90.69 88 LEU A N 1
ATOM 698 C CA . LEU A 1 88 ? -8.079 -3.014 7.135 1.00 90.69 88 LEU A CA 1
ATOM 699 C C . LEU A 1 88 ? -8.742 -2.854 5.766 1.00 90.69 88 LEU A C 1
ATOM 701 O O . LEU A 1 88 ? -9.485 -3.731 5.342 1.00 90.69 88 LEU A O 1
ATOM 705 N N . GLY A 1 89 ? -8.519 -1.726 5.092 1.00 83.56 89 GLY A N 1
ATOM 706 C CA . GLY A 1 89 ? -8.858 -1.577 3.683 1.00 83.56 89 GLY A CA 1
ATOM 707 C C . GLY A 1 89 ? -7.638 -1.967 2.868 1.00 83.56 89 GLY A C 1
ATOM 708 O O . GLY A 1 89 ? -6.540 -1.572 3.236 1.00 83.56 89 GLY A O 1
ATOM 709 N N . ASP A 1 90 ? -7.803 -2.676 1.754 1.00 84.81 90 ASP A N 1
ATOM 710 C CA . ASP A 1 90 ? -6.717 -3.200 0.901 1.00 84.81 90 ASP A CA 1
ATOM 711 C C . ASP A 1 90 ? -5.718 -2.147 0.351 1.00 84.81 90 ASP A C 1
ATOM 713 O O . ASP A 1 90 ? -4.889 -2.445 -0.506 1.00 84.81 90 ASP A O 1
ATOM 717 N N . GLY A 1 91 ? -5.764 -0.897 0.815 1.00 89.12 91 GLY A N 1
ATOM 718 C CA . GLY A 1 91 ? -4.920 0.216 0.407 1.00 89.12 91 GLY A CA 1
ATOM 719 C C . GLY A 1 91 ? -3.424 -0.015 0.617 1.00 89.12 91 GLY A C 1
ATOM 720 O O . GLY A 1 91 ? -2.660 0.311 -0.289 1.00 89.12 91 GLY A O 1
ATOM 721 N N . ALA A 1 92 ? -2.976 -0.591 1.744 1.00 91.56 92 ALA A N 1
ATOM 722 C CA . ALA A 1 92 ? -1.548 -0.895 1.921 1.00 91.56 92 ALA A CA 1
ATOM 723 C C . ALA A 1 92 ? -1.061 -1.914 0.888 1.00 91.56 92 ALA A C 1
ATOM 725 O O . ALA A 1 92 ? 0.005 -1.735 0.298 1.00 91.56 92 ALA A O 1
ATOM 726 N N . LYS A 1 93 ? -1.867 -2.953 0.646 1.00 92.19 93 LYS A N 1
ATOM 727 C CA . LYS A 1 93 ? -1.586 -3.989 -0.347 1.00 92.19 93 LYS A CA 1
ATOM 728 C C . LYS A 1 93 ? -1.552 -3.398 -1.755 1.00 92.19 93 LYS A C 1
ATOM 730 O O . LYS A 1 93 ? -0.525 -3.470 -2.418 1.00 92.19 93 LYS A O 1
ATOM 735 N N . ALA A 1 94 ? -2.622 -2.723 -2.167 1.00 91.50 94 ALA A N 1
ATOM 736 C CA . ALA A 1 94 ? -2.741 -2.130 -3.495 1.00 91.50 94 ALA A CA 1
ATOM 737 C C . ALA A 1 94 ? -1.640 -1.095 -3.781 1.00 91.50 94 ALA A C 1
ATOM 739 O O . ALA A 1 94 ? -1.102 -1.038 -4.887 1.00 91.50 94 ALA A O 1
ATOM 740 N N . PHE A 1 95 ? -1.275 -0.278 -2.787 1.00 93.56 95 PHE A N 1
ATOM 741 C CA . PHE A 1 95 ? -0.170 0.664 -2.939 1.00 93.56 95 PHE A CA 1
ATOM 742 C C . PHE A 1 95 ? 1.176 -0.057 -3.061 1.00 93.56 95 PHE A C 1
ATOM 744 O O . PHE A 1 95 ? 1.998 0.338 -3.887 1.00 93.56 95 PHE A O 1
ATOM 751 N N . LYS A 1 96 ? 1.402 -1.128 -2.288 1.00 94.25 96 LYS A N 1
ATOM 752 C CA . LYS A 1 96 ? 2.629 -1.923 -2.386 1.00 94.25 96 LYS A CA 1
ATOM 753 C C . LYS A 1 96 ? 2.762 -2.611 -3.743 1.00 94.25 96 LYS A C 1
ATOM 755 O O . LYS A 1 96 ? 3.835 -2.535 -4.332 1.00 94.25 96 LYS A O 1
ATOM 760 N N . ASP A 1 97 ? 1.681 -3.185 -4.261 1.00 94.19 97 ASP A N 1
ATOM 761 C CA . ASP A 1 97 ? 1.658 -3.822 -5.582 1.00 94.19 97 ASP A CA 1
ATOM 762 C C . ASP A 1 97 ? 2.014 -2.811 -6.690 1.00 94.19 97 ASP A C 1
ATOM 764 O O . ASP A 1 97 ? 2.790 -3.112 -7.597 1.00 94.19 97 ASP A O 1
ATOM 768 N N . LEU A 1 98 ? 1.521 -1.568 -6.587 1.00 94.62 98 LEU A N 1
ATOM 769 C CA . LEU A 1 98 ? 1.911 -0.480 -7.492 1.00 94.62 98 LEU A CA 1
ATOM 770 C C . LEU A 1 98 ? 3.402 -0.132 -7.369 1.00 94.62 98 LEU A C 1
ATOM 772 O O . LEU A 1 98 ? 4.072 0.073 -8.380 1.00 94.62 98 LEU A O 1
ATOM 776 N N . VAL A 1 99 ? 3.916 -0.023 -6.144 1.00 94.69 99 VAL A N 1
ATOM 777 C CA . VAL A 1 99 ? 5.334 0.267 -5.884 1.00 94.69 99 VAL A CA 1
ATOM 778 C C . VAL A 1 99 ? 6.233 -0.822 -6.476 1.00 94.69 99 VAL A C 1
ATOM 780 O O . VAL A 1 99 ? 7.238 -0.491 -7.105 1.00 94.69 99 VAL A O 1
ATOM 783 N N . ASP A 1 100 ? 5.855 -2.091 -6.330 1.00 94.62 100 ASP A N 1
ATOM 784 C CA . ASP A 1 100 ? 6.598 -3.227 -6.882 1.00 94.62 100 ASP A CA 1
ATOM 785 C C . ASP A 1 100 ? 6.574 -3.245 -8.403 1.00 94.62 100 ASP A C 1
ATOM 787 O O . ASP A 1 100 ? 7.632 -3.346 -9.016 1.00 94.62 100 ASP A O 1
ATOM 791 N N . LEU A 1 101 ? 5.419 -2.996 -9.021 1.00 94.94 101 LEU A N 1
ATOM 792 C CA . LEU A 1 101 ? 5.338 -2.866 -10.474 1.00 94.94 101 LEU A CA 1
ATOM 793 C C . LEU A 1 101 ? 6.275 -1.767 -11.004 1.00 94.94 101 LEU A C 1
ATOM 795 O O . LEU A 1 101 ? 6.971 -1.958 -11.998 1.00 94.94 101 LEU A O 1
ATOM 799 N N . VAL A 1 102 ? 6.318 -0.604 -10.344 1.00 94.31 102 VAL A N 1
ATOM 800 C CA . VAL A 1 102 ? 7.221 0.490 -10.746 1.00 94.31 102 VAL A CA 1
ATOM 801 C C . VAL A 1 102 ? 8.687 0.094 -10.567 1.00 94.31 102 VAL A C 1
ATOM 803 O O . VAL A 1 102 ? 9.524 0.487 -11.381 1.00 94.31 102 VAL A O 1
ATOM 806 N N . ARG A 1 103 ? 9.014 -0.663 -9.516 1.00 93.94 103 ARG A N 1
ATOM 807 C CA . ARG A 1 103 ? 10.365 -1.182 -9.291 1.00 93.94 103 ARG A CA 1
ATOM 808 C C . ARG A 1 103 ? 10.770 -2.153 -10.395 1.00 93.94 103 ARG A C 1
ATOM 810 O O . ARG A 1 103 ? 11.852 -1.983 -10.949 1.00 93.94 103 ARG A O 1
ATOM 817 N N . ASP A 1 104 ? 9.917 -3.114 -10.723 1.00 95.25 104 ASP A N 1
ATOM 818 C CA . ASP A 1 104 ? 10.206 -4.147 -11.719 1.00 95.25 104 ASP A CA 1
ATOM 819 C C . ASP A 1 104 ? 10.450 -3.522 -13.098 1.00 95.25 104 ASP A C 1
ATOM 821 O O . ASP A 1 104 ? 11.475 -3.792 -13.720 1.00 95.25 104 ASP A O 1
ATOM 825 N N . ILE A 1 105 ? 9.609 -2.561 -13.505 1.00 93.56 105 ILE A N 1
ATOM 826 C CA . ILE A 1 105 ? 9.792 -1.800 -14.753 1.00 93.56 105 ILE A CA 1
ATOM 827 C C . ILE A 1 105 ? 11.161 -1.103 -14.797 1.00 93.56 105 ILE A C 1
ATOM 829 O O . ILE A 1 105 ? 11.815 -1.082 -15.838 1.00 93.56 105 ILE A O 1
ATOM 833 N N . ARG A 1 106 ? 11.608 -0.502 -13.685 1.00 91.75 106 ARG A N 1
ATOM 834 C CA . ARG A 1 106 ? 12.918 0.172 -13.635 1.00 91.75 106 ARG A CA 1
ATOM 835 C C . ARG A 1 106 ? 14.067 -0.818 -13.772 1.00 91.75 106 ARG A C 1
ATOM 837 O O . ARG A 1 106 ? 15.006 -0.541 -14.507 1.00 91.75 106 ARG A O 1
ATOM 844 N N . VAL A 1 107 ? 13.973 -1.963 -13.099 1.00 93.69 107 VAL A N 1
ATOM 845 C CA . VAL A 1 107 ? 14.987 -3.022 -13.181 1.00 93.69 107 VAL A CA 1
ATOM 846 C C . VAL A 1 107 ? 15.080 -3.567 -14.606 1.00 93.69 107 VAL A C 1
ATOM 848 O O . VAL A 1 107 ? 16.180 -3.695 -15.135 1.00 93.69 107 VAL A O 1
ATOM 851 N N . GLU A 1 108 ? 13.947 -3.831 -15.260 1.00 94.38 108 GLU A N 1
AT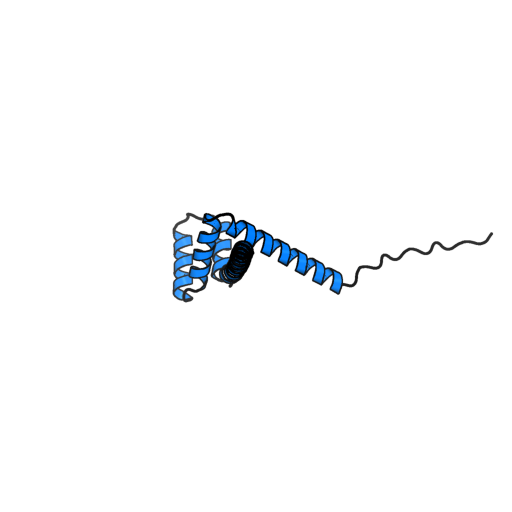OM 852 C CA . GLU A 1 108 ? 13.917 -4.272 -16.661 1.00 94.38 108 GLU A CA 1
ATOM 853 C C . GLU A 1 108 ? 14.584 -3.250 -17.595 1.00 94.38 108 GLU A C 1
ATOM 855 O O . GLU A 1 108 ? 15.427 -3.615 -18.413 1.00 94.38 108 GLU A O 1
ATOM 860 N N . GLN A 1 109 ? 14.282 -1.958 -17.426 1.00 91.62 109 GLN A N 1
ATOM 861 C CA . GLN A 1 109 ? 14.897 -0.878 -18.208 1.00 91.62 109 GLN A CA 1
ATOM 862 C C . GLN A 1 109 ? 16.409 -0.758 -17.975 1.00 91.62 109 GLN A C 1
ATOM 864 O O . GLN A 1 109 ? 17.162 -0.518 -18.922 1.00 91.62 109 GLN A O 1
ATOM 869 N N . GLU A 1 110 ? 16.864 -0.922 -16.732 1.00 91.44 110 GLU A N 1
ATOM 870 C CA . GLU A 1 110 ? 18.289 -0.929 -16.393 1.00 91.44 110 GLU A CA 1
ATOM 871 C C . GLU A 1 110 ? 19.008 -2.106 -17.065 1.00 91.44 110 GLU A C 1
ATOM 873 O O . GLU A 1 110 ? 20.041 -1.904 -17.705 1.00 91.44 110 GLU A O 1
ATOM 878 N N . ILE A 1 111 ? 18.427 -3.311 -17.009 1.00 92.56 111 ILE A N 1
ATOM 879 C CA . ILE A 1 111 ? 18.967 -4.507 -17.673 1.00 92.56 111 ILE A CA 1
ATOM 880 C C . ILE A 1 111 ? 19.058 -4.290 -19.187 1.00 92.56 111 ILE A C 1
ATOM 882 O O . ILE A 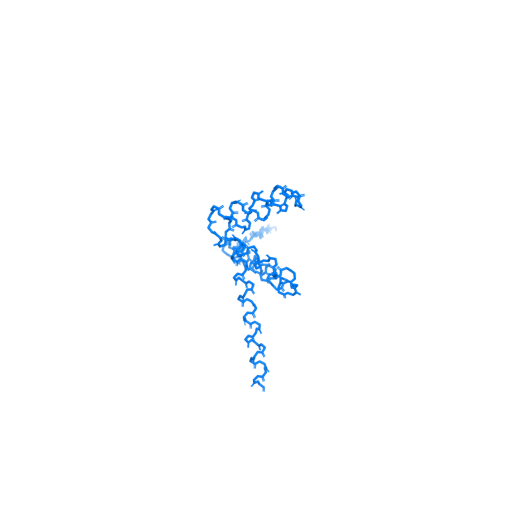1 111 ? 20.112 -4.524 -19.778 1.00 92.56 111 ILE A O 1
ATOM 886 N N . GLU A 1 112 ? 17.991 -3.804 -19.827 1.00 94.12 112 GLU A N 1
ATOM 887 C CA . GLU A 1 112 ? 17.999 -3.514 -21.266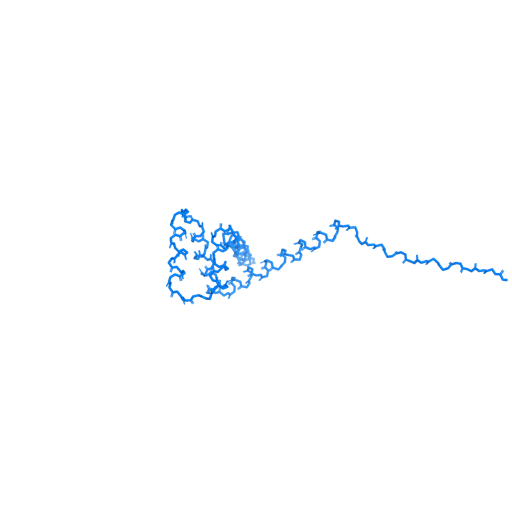 1.00 94.12 112 GLU A CA 1
ATOM 888 C C . GLU A 1 112 ? 19.065 -2.487 -21.656 1.00 94.12 112 GLU A C 1
ATOM 890 O O . GLU A 1 112 ? 19.671 -2.602 -22.723 1.00 94.12 112 GLU A O 1
ATOM 895 N N . SER A 1 113 ? 19.304 -1.481 -20.812 1.00 92.44 113 SER A N 1
ATOM 896 C CA . SER A 1 113 ? 20.338 -0.475 -21.057 1.00 92.44 113 SER A CA 1
ATOM 897 C C . SER A 1 113 ? 21.752 -1.041 -20.942 1.00 92.44 113 SER A C 1
ATOM 899 O O . SER A 1 113 ? 22.650 -0.505 -21.582 1.00 92.44 113 SER A O 1
ATOM 901 N N . MET A 1 114 ? 21.967 -2.079 -20.131 1.00 90.12 114 MET A N 1
ATOM 902 C CA . MET A 1 114 ? 23.269 -2.744 -19.994 1.00 90.12 114 MET A CA 1
ATOM 903 C C . MET A 1 114 ? 23.569 -3.716 -21.144 1.00 90.12 114 MET A C 1
ATOM 905 O O . MET A 1 114 ? 24.726 -4.074 -21.351 1.00 90.12 114 MET A O 1
ATOM 909 N N . LEU A 1 115 ? 22.539 -4.167 -21.868 1.00 88.38 115 LEU A N 1
ATOM 910 C CA . LEU A 1 115 ? 22.651 -5.107 -22.990 1.00 88.38 115 LEU A CA 1
ATOM 911 C C . LEU A 1 115 ? 22.795 -4.425 -24.365 1.00 88.38 115 LEU A C 1
ATOM 913 O O . LEU A 1 115 ? 22.921 -5.126 -25.371 1.00 88.38 115 LEU A O 1
ATOM 917 N N . LYS A 1 116 ? 22.754 -3.089 -24.419 1.00 70.62 116 LYS A N 1
ATOM 918 C CA . LYS A 1 116 ? 22.954 -2.270 -25.628 1.00 70.62 116 LYS A CA 1
ATOM 919 C C . LYS A 1 116 ? 24.365 -1.700 -25.678 1.00 70.62 116 LYS A C 1
ATOM 921 O O . LYS A 1 116 ? 24.890 -1.608 -26.809 1.00 70.62 116 LYS A O 1
#

Sequence (116 aa):
MADHPIMSKIPLKPPTFMTDVRDDLKRKKELLSAACRCLADERSYRFFCHLSSAANLPEEERTGLLDQLETMAEYTEHELGAIKRLVLGDGAKAFKDLVDLVRDIRVEQEIESMLK

Secondary structure (DSSP, 8-state):
--PPP-------PPPHHHHHHHHHHHHHHHHHHHHHHHHH-HHHHHHHHHHHHHHTS-HHHHHHHHHHHHHT--S-HHHHHHHHHHHHSTHHHHHHHHHHHHHHHHHHHHHHHH--

Radius of gyration: 23.63 Å; chains: 1; bounding box: 53×66×62 Å

pLDDT: mean 85.84, std 13.02, range [41.69, 95.25]

Foldseek 3Di:
DDDDDDDPDDPPDPDVVVVVVVVVVVVVVVLLVVLVVCVVDPVSLVVLVVLLVLLPDDPVSSVVVLVVVVVVPPDDPVRSVVSCCVSPPVNSVVSNVSSVVVVVVVVVVVVVVVVD